Protein AF-A0A3P7LK07-F1 (afdb_monomer_lite)

Radius of gyration: 17.68 Å; chains: 1; bounding box: 44×34×48 Å

InterPro domains:
  IPR001893 Cysteine-rich Golgi apparatus protein 1 repeat [PF00839] (8-64)
  IPR001893 Cysteine-rich Golgi apparatus protein 1 repeat [PF00839] (72-137)
  IPR039728 Golgi apparatus protein 1 [PTHR11884] (3-171)

Organism: Strongylus vulgaris (NCBI:txid40348)

Sequence (171 aa):
MAATLTRQCEDLVWQFKVKLTQDDRFTTAAKNYCKDEMAKNPSMAKCADLVKPGYALSCMLDFVTNVTAATQCQAFLARTERLAFADFRLVGPFVEKCGPTVSQLGCGTLTPHSAHQGVKVPHTQGMALECLISQVVKHSKEKSDPLSLLDPTCRHEVMRLVEMQTDDFHL

Structure (mmCIF, N/CA/C/O backbone):
data_AF-A0A3P7LK07-F1
#
_entry.id   AF-A0A3P7LK07-F1
#
loop_
_atom_site.group_PDB
_atom_site.id
_atom_site.type_symbol
_atom_site.label_atom_id
_atom_site.label_alt_id
_atom_site.label_comp_id
_atom_site.label_asym_id
_atom_site.label_entity_id
_atom_site.label_seq_id
_atom_site.pdbx_PDB_ins_code
_atom_site.Cartn_x
_atom_site.Cartn_y
_atom_site.Cartn_z
_atom_site.occupancy
_atom_site.B_iso_or_equiv
_atom_site.auth_seq_id
_atom_site.auth_comp_id
_atom_site.auth_asym_id
_atom_site.auth_atom_id
_atom_site.pdbx_PDB_model_num
ATOM 1 N N . MET A 1 1 ? -17.132 20.978 -5.870 1.00 35.62 1 MET A N 1
ATOM 2 C CA . MET A 1 1 ? -17.823 19.797 -5.313 1.00 35.62 1 MET A CA 1
ATOM 3 C C . MET A 1 1 ? -16.863 18.624 -5.374 1.00 35.62 1 MET A C 1
ATOM 5 O O . MET A 1 1 ? -16.492 18.230 -6.472 1.00 35.62 1 MET A O 1
ATOM 9 N N . ALA A 1 2 ? -16.393 18.129 -4.230 1.00 50.28 2 ALA A N 1
ATOM 10 C CA . ALA A 1 2 ? -15.672 16.860 -4.196 1.00 50.28 2 ALA A CA 1
ATOM 11 C C . ALA A 1 2 ? -16.714 15.744 -4.323 1.00 50.28 2 ALA A C 1
ATOM 13 O O . ALA A 1 2 ? -17.667 15.715 -3.549 1.00 50.28 2 ALA A O 1
ATOM 14 N N . ALA A 1 3 ? -16.581 14.884 -5.330 1.00 53.53 3 ALA A N 1
ATOM 15 C CA . ALA A 1 3 ? -17.432 13.709 -5.450 1.00 53.53 3 ALA A CA 1
ATOM 16 C C . ALA A 1 3 ? -17.117 12.765 -4.282 1.00 53.53 3 ALA A C 1
ATOM 18 O O . ALA A 1 3 ? -16.002 12.255 -4.189 1.00 53.53 3 ALA A O 1
ATOM 19 N N . THR A 1 4 ? -18.074 12.577 -3.377 1.00 64.25 4 THR A N 1
ATOM 20 C CA . THR A 1 4 ? -18.011 11.566 -2.321 1.00 64.25 4 THR A CA 1
ATOM 21 C C . THR A 1 4 ? -18.465 10.226 -2.884 1.00 64.25 4 THR A C 1
ATOM 23 O O . THR A 1 4 ? -19.480 10.141 -3.578 1.00 64.25 4 THR A O 1
ATOM 26 N N . LEU A 1 5 ? -17.687 9.177 -2.624 1.00 69.56 5 LEU A N 1
ATOM 27 C CA . LEU A 1 5 ? -18.047 7.819 -3.011 1.00 69.56 5 LEU A CA 1
ATOM 28 C C . LEU A 1 5 ? -19.046 7.249 -1.997 1.00 69.56 5 LEU A C 1
ATOM 30 O O . LEU A 1 5 ? -19.074 7.638 -0.833 1.00 69.56 5 LEU A O 1
ATOM 34 N N . THR A 1 6 ? -19.901 6.327 -2.438 1.00 78.75 6 THR A N 1
ATOM 35 C CA . THR A 1 6 ? -20.702 5.535 -1.497 1.00 78.75 6 THR A CA 1
ATOM 36 C C . THR A 1 6 ? -19.789 4.564 -0.756 1.00 78.75 6 THR A C 1
ATOM 38 O O . THR A 1 6 ? -18.796 4.115 -1.322 1.00 78.75 6 THR A O 1
ATOM 41 N N . ARG A 1 7 ? -20.159 4.146 0.460 1.00 73.81 7 ARG A N 1
ATOM 42 C CA . ARG A 1 7 ? -19.377 3.166 1.237 1.00 73.81 7 ARG A CA 1
ATOM 43 C C . ARG A 1 7 ? -19.016 1.907 0.440 1.00 73.81 7 ARG A C 1
ATOM 45 O O . ARG A 1 7 ? -17.869 1.489 0.428 1.00 73.81 7 ARG A O 1
ATOM 52 N N . GLN A 1 8 ? -19.979 1.360 -0.302 1.00 76.38 8 GLN A N 1
ATOM 53 C CA . GLN A 1 8 ? -19.759 0.197 -1.170 1.00 76.38 8 GLN A CA 1
ATOM 54 C C . GLN A 1 8 ? -18.710 0.466 -2.260 1.00 76.38 8 GLN A C 1
ATOM 56 O O . GLN A 1 8 ? -17.937 -0.419 -2.615 1.00 76.38 8 GLN A O 1
ATOM 61 N N . CYS A 1 9 ? -18.681 1.684 -2.803 1.00 77.75 9 CYS A N 1
ATOM 62 C CA . CYS A 1 9 ? -17.689 2.081 -3.791 1.00 77.75 9 CYS A CA 1
ATOM 63 C C . CYS A 1 9 ? -16.311 2.285 -3.149 1.00 77.75 9 CYS A C 1
ATOM 65 O O . CYS A 1 9 ? -15.315 1.853 -3.720 1.00 77.75 9 CYS A O 1
ATOM 67 N N . GLU A 1 10 ? -16.242 2.870 -1.954 1.00 76.38 10 GLU A N 1
ATOM 68 C CA . GLU A 1 10 ? -14.988 3.014 -1.205 1.00 76.38 10 GLU A CA 1
ATOM 69 C C . GLU A 1 10 ? -14.362 1.657 -0.876 1.00 76.38 10 GLU A C 1
ATOM 71 O O . GLU A 1 10 ? -13.181 1.448 -1.159 1.00 76.38 10 GLU A O 1
ATOM 76 N N . ASP A 1 11 ? -15.170 0.715 -0.384 1.00 75.38 11 ASP A N 1
ATOM 77 C CA . ASP A 1 11 ? -14.746 -0.657 -0.105 1.00 75.38 11 ASP A CA 1
ATOM 78 C C . ASP A 1 11 ? -14.249 -1.354 -1.382 1.00 75.38 11 ASP A C 1
ATOM 80 O O . ASP A 1 11 ? -13.232 -2.050 -1.367 1.00 75.38 11 ASP A O 1
ATOM 84 N N . LEU A 1 12 ? -14.918 -1.132 -2.520 1.00 81.50 12 LEU A N 1
ATOM 85 C CA . LEU A 1 12 ? -14.487 -1.681 -3.805 1.00 81.50 12 LEU A CA 1
ATOM 86 C C . LEU A 1 12 ? -13.149 -1.086 -4.267 1.00 81.50 12 LEU A C 1
ATOM 88 O O . LEU A 1 12 ? -12.293 -1.821 -4.760 1.00 81.50 12 LEU A O 1
ATOM 92 N N . VAL A 1 13 ? -12.942 0.224 -4.101 1.00 79.75 13 VAL A N 1
ATOM 93 C CA . VAL A 1 13 ? -11.665 0.872 -4.435 1.00 79.75 13 VAL A CA 1
ATOM 94 C C . VAL A 1 13 ? -10.550 0.366 -3.519 1.00 79.75 13 VAL A C 1
ATOM 96 O O . VAL A 1 13 ? -9.455 0.078 -4.006 1.00 79.75 13 VAL A O 1
ATOM 99 N N . TRP A 1 14 ? -10.820 0.192 -2.223 1.00 78.62 14 TRP A N 1
ATOM 100 C CA . TRP A 1 14 ? -9.885 -0.433 -1.287 1.00 78.62 14 TRP A CA 1
ATOM 101 C C . TRP A 1 14 ? -9.501 -1.842 -1.742 1.00 78.62 14 TRP A C 1
ATOM 103 O O . TRP A 1 14 ? -8.319 -2.132 -1.914 1.00 78.62 14 TRP A O 1
ATOM 113 N N . GLN A 1 15 ? -10.484 -2.698 -2.031 1.00 79.81 15 GLN A N 1
ATOM 114 C CA . GLN A 1 15 ? -10.236 -4.060 -2.511 1.00 79.81 15 GLN A CA 1
ATOM 115 C C . GLN A 1 15 ? -9.469 -4.084 -3.835 1.00 79.81 15 GLN A C 1
ATOM 117 O O . GLN A 1 15 ? -8.596 -4.930 -4.023 1.00 79.81 15 GLN A O 1
ATOM 122 N N . PHE A 1 16 ? -9.775 -3.171 -4.758 1.00 83.56 16 PHE A N 1
ATOM 123 C CA . PHE A 1 16 ? -9.036 -3.036 -6.009 1.00 83.56 16 PHE A CA 1
ATOM 124 C C . PHE A 1 16 ? -7.566 -2.695 -5.750 1.00 83.56 16 PHE A C 1
ATOM 126 O O . PHE A 1 16 ? -6.684 -3.337 -6.316 1.00 83.56 16 PHE A O 1
ATOM 133 N N . LYS A 1 17 ? -7.298 -1.734 -4.860 1.00 79.75 17 LYS A N 1
ATOM 134 C CA . LYS A 1 17 ? -5.935 -1.358 -4.475 1.00 79.75 17 LYS A CA 1
ATOM 135 C C . LYS A 1 17 ? -5.199 -2.507 -3.792 1.00 79.75 17 LYS A C 1
ATOM 137 O O . LYS A 1 17 ? -4.070 -2.777 -4.174 1.00 79.75 17 LYS A O 1
ATOM 142 N N . VAL A 1 18 ? -5.841 -3.222 -2.866 1.00 80.50 18 VAL A N 1
ATOM 143 C CA . VAL A 1 18 ? -5.283 -4.428 -2.227 1.00 80.50 18 VAL A CA 1
ATOM 144 C C . VAL A 1 18 ? -4.908 -5.484 -3.264 1.00 80.50 18 VAL A C 1
ATOM 146 O O . VAL A 1 18 ? -3.797 -6.003 -3.247 1.00 80.50 18 VAL A O 1
ATOM 149 N N . LYS A 1 19 ? -5.806 -5.779 -4.208 1.00 83.06 19 LYS A N 1
ATOM 150 C CA . LYS A 1 19 ? -5.526 -6.747 -5.277 1.00 83.06 19 LYS A CA 1
ATOM 151 C C . LYS A 1 19 ? -4.361 -6.296 -6.146 1.00 83.06 19 LYS A C 1
ATOM 153 O O . LYS A 1 19 ? -3.495 -7.104 -6.442 1.00 83.06 19 LYS A O 1
ATOM 158 N N . LEU A 1 20 ? -4.329 -5.017 -6.520 1.00 79.62 20 LEU A N 1
ATOM 159 C CA . LEU A 1 20 ? -3.248 -4.449 -7.319 1.00 79.62 20 LEU A CA 1
ATOM 160 C C . LEU A 1 20 ? -1.901 -4.538 -6.596 1.00 79.62 20 LEU A C 1
ATOM 162 O O . LEU A 1 20 ? -0.895 -4.839 -7.232 1.00 79.62 20 LEU A O 1
ATOM 166 N N . THR A 1 21 ? -1.869 -4.275 -5.287 1.00 77.06 21 THR A N 1
ATOM 167 C CA . THR A 1 21 ? -0.623 -4.327 -4.518 1.00 77.06 21 THR A CA 1
ATOM 168 C C . THR A 1 21 ? -0.146 -5.753 -4.276 1.00 77.06 21 THR A C 1
ATOM 170 O O . THR A 1 21 ? 1.053 -5.972 -4.179 1.00 77.06 21 THR A O 1
ATOM 173 N N . GLN A 1 22 ? -1.055 -6.724 -4.222 1.00 79.88 22 GLN A N 1
ATOM 174 C CA . GLN A 1 22 ? -0.752 -8.139 -3.998 1.00 79.88 22 GLN A CA 1
ATOM 175 C C . GLN A 1 22 ? -0.497 -8.946 -5.279 1.00 79.88 22 GLN A C 1
ATOM 177 O O . GLN A 1 22 ? -0.187 -10.132 -5.197 1.00 79.88 22 GLN A O 1
ATOM 182 N N . ASP A 1 23 ? -0.625 -8.316 -6.444 1.00 82.50 23 ASP A N 1
ATOM 183 C CA . ASP A 1 23 ? -0.578 -8.974 -7.744 1.00 82.50 23 ASP A CA 1
ATOM 184 C C . ASP A 1 23 ? 0.838 -9.446 -8.118 1.00 82.50 23 ASP A C 1
ATOM 186 O O . ASP A 1 23 ? 1.790 -8.663 -8.149 1.00 82.50 23 ASP A O 1
ATOM 190 N N . ASP A 1 24 ? 0.981 -10.717 -8.483 1.00 82.94 24 ASP A N 1
ATOM 191 C CA . ASP A 1 24 ? 2.242 -11.304 -8.944 1.00 82.94 24 ASP A CA 1
ATOM 192 C C . ASP A 1 24 ? 2.689 -10.759 -10.312 1.00 82.94 24 ASP A C 1
ATOM 194 O O . ASP A 1 24 ? 3.888 -10.724 -10.620 1.00 82.94 24 ASP A O 1
ATOM 198 N N . ARG A 1 25 ? 1.752 -10.225 -11.108 1.00 87.25 25 ARG A N 1
ATOM 199 C CA . ARG A 1 25 ? 2.052 -9.527 -12.367 1.00 87.25 25 ARG A CA 1
ATOM 200 C C . ARG A 1 25 ? 2.920 -8.297 -12.142 1.00 87.25 25 ARG A C 1
ATOM 202 O O . ARG A 1 25 ? 3.681 -7.947 -13.048 1.00 87.25 25 ARG A O 1
ATOM 209 N N . PHE A 1 26 ? 2.860 -7.669 -10.960 1.00 88.19 26 PHE A N 1
ATOM 210 C CA . PHE A 1 26 ? 3.786 -6.591 -10.612 1.00 88.19 26 PHE A CA 1
ATOM 211 C C . PHE A 1 26 ? 5.230 -7.086 -10.672 1.00 88.19 26 PHE A C 1
ATOM 213 O O . PHE A 1 26 ? 6.051 -6.473 -11.348 1.00 88.19 26 PHE A O 1
ATOM 220 N N . THR A 1 27 ? 5.537 -8.210 -10.023 1.00 89.50 27 THR A N 1
ATOM 221 C CA . THR A 1 27 ? 6.898 -8.754 -9.957 1.00 89.50 27 THR A CA 1
ATOM 222 C C . THR A 1 27 ? 7.409 -9.122 -11.349 1.00 89.50 27 THR A C 1
ATOM 224 O O . THR A 1 27 ? 8.544 -8.791 -11.696 1.00 89.50 27 THR A O 1
ATOM 227 N N . THR A 1 28 ? 6.571 -9.734 -12.190 1.00 91.56 28 THR A N 1
ATOM 228 C CA . THR A 1 28 ? 6.935 -10.032 -13.586 1.00 91.56 28 THR A CA 1
ATOM 229 C C . THR A 1 28 ? 7.215 -8.752 -14.379 1.00 91.56 28 THR A C 1
ATOM 231 O O . THR A 1 28 ? 8.222 -8.668 -15.082 1.00 91.56 28 THR A O 1
ATOM 234 N N . ALA A 1 29 ? 6.369 -7.727 -14.246 1.00 93.00 29 ALA A N 1
ATOM 235 C CA . ALA A 1 29 ? 6.581 -6.443 -14.907 1.00 93.00 29 ALA A CA 1
ATOM 236 C C . ALA A 1 29 ? 7.847 -5.734 -14.395 1.00 93.00 29 ALA A C 1
ATOM 238 O O . ALA A 1 29 ? 8.642 -5.253 -15.200 1.00 93.00 29 ALA A O 1
ATOM 239 N N . ALA A 1 30 ? 8.084 -5.734 -13.081 1.00 92.56 30 ALA A N 1
ATOM 240 C CA . ALA A 1 30 ? 9.276 -5.170 -12.460 1.00 92.56 30 ALA A CA 1
ATOM 241 C C . ALA A 1 30 ? 10.549 -5.852 -12.977 1.00 92.56 30 ALA A C 1
ATOM 243 O O . ALA A 1 30 ? 11.501 -5.167 -13.346 1.00 92.56 3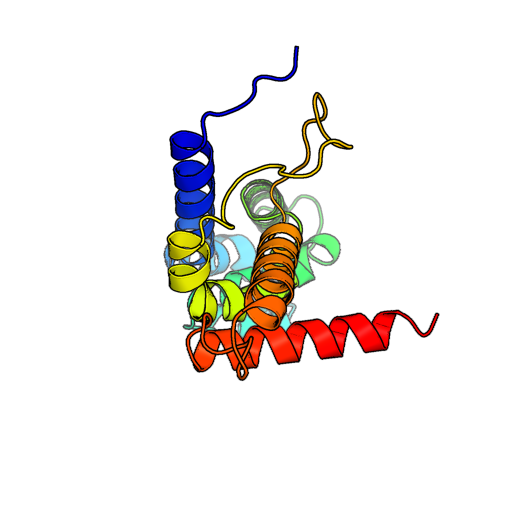0 ALA A O 1
ATOM 244 N N . LYS A 1 31 ? 10.549 -7.188 -13.105 1.00 93.75 31 LYS A N 1
ATOM 245 C CA . LYS A 1 31 ? 11.692 -7.932 -13.654 1.00 93.75 31 LYS A CA 1
ATOM 246 C C . LYS A 1 31 ? 12.037 -7.529 -15.089 1.00 93.75 31 LYS A C 1
ATOM 248 O O . LYS A 1 31 ? 13.213 -7.514 -15.447 1.00 93.75 31 LYS A O 1
ATOM 253 N N . ASN A 1 32 ? 11.033 -7.160 -15.882 1.00 95.00 32 ASN A N 1
ATOM 254 C CA . ASN A 1 32 ? 11.217 -6.720 -17.262 1.00 95.00 32 ASN A CA 1
ATOM 255 C C . ASN A 1 32 ? 11.641 -5.248 -17.352 1.00 95.00 32 ASN A C 1
ATOM 257 O O . ASN A 1 32 ? 12.658 -4.941 -17.969 1.00 95.00 32 ASN A O 1
ATOM 261 N N . TYR A 1 33 ? 10.890 -4.337 -16.727 1.00 95.50 33 TYR A N 1
ATOM 262 C CA . TYR A 1 33 ? 11.117 -2.891 -16.848 1.00 95.50 33 TYR A CA 1
ATOM 263 C C . TYR A 1 33 ? 12.312 -2.385 -16.036 1.00 95.50 33 TYR A C 1
ATOM 265 O O . TYR A 1 33 ? 12.897 -1.367 -16.397 1.00 95.50 33 TYR A O 1
ATOM 273 N N . CYS A 1 34 ? 12.683 -3.081 -14.957 1.00 95.50 34 CYS A N 1
ATOM 274 C CA . CYS A 1 34 ? 13.778 -2.701 -14.061 1.00 95.50 34 CYS A CA 1
ATOM 275 C C . CYS A 1 34 ? 15.001 -3.619 -14.155 1.00 95.50 34 CYS A C 1
ATOM 277 O O . CYS A 1 34 ? 15.861 -3.567 -13.279 1.00 95.50 34 CYS A O 1
ATOM 279 N N . LYS A 1 35 ? 15.116 -4.434 -15.213 1.00 95.19 35 LYS A N 1
ATOM 280 C CA . LYS A 1 35 ? 16.228 -5.381 -15.402 1.00 95.19 35 LYS A CA 1
ATOM 281 C C . LYS A 1 35 ? 17.605 -4.732 -15.228 1.00 95.19 35 LYS A C 1
ATOM 283 O O . LYS A 1 35 ? 18.430 -5.243 -14.474 1.00 95.19 35 LYS A O 1
ATOM 288 N N . ASP A 1 36 ? 17.830 -3.598 -15.887 1.00 93.75 36 ASP A N 1
ATOM 289 C CA . ASP A 1 36 ? 19.125 -2.912 -15.866 1.00 93.75 36 ASP A CA 1
ATOM 290 C C . ASP A 1 36 ? 19.423 -2.274 -14.502 1.00 93.75 36 ASP A C 1
ATOM 292 O O . ASP A 1 36 ? 20.567 -2.275 -14.054 1.00 93.75 36 ASP A O 1
ATOM 296 N N . GLU A 1 37 ? 18.400 -1.768 -13.809 1.00 94.25 37 GLU A N 1
ATOM 297 C CA . GLU A 1 37 ? 18.561 -1.190 -12.470 1.00 94.25 37 GLU A CA 1
ATOM 298 C C . GLU A 1 37 ? 18.833 -2.280 -11.424 1.00 94.25 37 GLU A C 1
ATOM 300 O O . GLU A 1 37 ? 19.717 -2.119 -10.587 1.00 94.25 37 GLU A O 1
ATOM 305 N N . MET A 1 38 ? 18.166 -3.434 -11.519 1.00 94.62 38 MET A N 1
ATOM 306 C CA . MET A 1 38 ? 18.443 -4.593 -10.660 1.00 94.62 38 MET A CA 1
ATOM 307 C C . MET A 1 38 ? 19.845 -5.169 -10.888 1.00 94.62 38 MET A C 1
ATOM 309 O O . MET A 1 38 ? 20.477 -5.627 -9.939 1.00 94.62 38 MET A O 1
ATOM 313 N N . ALA A 1 39 ? 20.360 -5.126 -12.122 1.00 93.69 39 ALA A N 1
ATOM 314 C CA . ALA A 1 39 ? 21.730 -5.549 -12.413 1.00 93.69 39 ALA A CA 1
ATOM 315 C C . ALA A 1 39 ? 22.776 -4.639 -11.744 1.00 93.69 39 ALA A C 1
ATOM 317 O O . ALA A 1 39 ? 23.841 -5.109 -11.348 1.00 93.69 39 ALA A O 1
ATOM 318 N N . LYS A 1 40 ? 22.466 -3.345 -11.591 1.00 92.81 40 LYS A N 1
ATOM 319 C CA . LYS A 1 40 ? 23.327 -2.361 -10.913 1.00 92.81 40 LYS A CA 1
ATOM 320 C C . LYS A 1 40 ? 23.141 -2.355 -9.395 1.00 92.81 40 LYS A C 1
ATOM 322 O O . LYS A 1 40 ? 24.069 -2.001 -8.673 1.00 92.81 40 LYS A O 1
ATOM 327 N N . ASN A 1 41 ? 21.952 -2.714 -8.909 1.00 91.44 41 ASN A N 1
ATOM 328 C CA . ASN A 1 41 ? 21.584 -2.654 -7.499 1.00 91.44 41 ASN A CA 1
ATOM 329 C C . ASN A 1 41 ? 21.089 -4.023 -6.987 1.00 91.44 41 ASN A C 1
ATOM 331 O O . ASN A 1 41 ? 19.897 -4.335 -7.084 1.00 91.44 41 ASN A O 1
ATOM 335 N N . PRO A 1 42 ? 21.975 -4.824 -6.364 1.00 91.06 42 PRO A N 1
ATOM 336 C CA . PRO A 1 42 ? 21.620 -6.133 -5.820 1.00 91.06 42 PRO A CA 1
ATOM 337 C C . PRO A 1 42 ? 20.527 -6.093 -4.743 1.00 91.06 42 PRO A C 1
ATOM 339 O O . PRO A 1 42 ? 19.786 -7.061 -4.588 1.00 91.06 42 PRO A O 1
ATOM 342 N N . SER A 1 43 ? 20.402 -4.993 -3.992 1.00 91.44 43 SER A N 1
ATOM 343 C CA . SER A 1 43 ? 19.337 -4.837 -2.992 1.00 91.44 43 SER A CA 1
ATOM 344 C C . SER A 1 43 ? 17.967 -4.719 -3.654 1.00 91.44 43 SER A C 1
ATOM 346 O O . SER A 1 43 ? 17.010 -5.326 -3.184 1.00 91.44 43 SER A O 1
ATOM 348 N N . MET A 1 44 ? 17.889 -4.015 -4.787 1.00 92.81 44 MET A N 1
ATOM 349 C CA . MET A 1 44 ? 16.672 -3.943 -5.594 1.00 92.81 44 MET A CA 1
ATOM 350 C C . MET A 1 44 ? 16.340 -5.302 -6.224 1.00 92.81 44 MET A C 1
ATOM 352 O O . MET A 1 44 ? 15.182 -5.710 -6.233 1.00 92.81 44 MET A O 1
ATOM 356 N N . ALA A 1 45 ? 17.349 -6.047 -6.690 1.00 93.44 45 ALA A N 1
ATOM 357 C CA . ALA A 1 45 ? 17.145 -7.393 -7.231 1.00 93.44 45 ALA A CA 1
ATOM 358 C C . ALA A 1 45 ? 16.487 -8.337 -6.206 1.00 93.44 45 ALA A C 1
ATOM 360 O O . ALA A 1 45 ? 15.532 -9.032 -6.546 1.00 93.44 45 ALA A O 1
ATOM 361 N N . LYS A 1 46 ? 16.914 -8.284 -4.934 1.00 94.19 46 LYS A N 1
ATOM 362 C CA . LYS A 1 46 ? 16.320 -9.080 -3.841 1.00 94.19 46 LYS A CA 1
ATOM 363 C C . LYS A 1 46 ? 14.830 -8.804 -3.629 1.00 94.19 46 LYS A C 1
ATOM 365 O O . LYS A 1 46 ? 14.105 -9.710 -3.228 1.00 94.19 46 LYS A O 1
ATOM 370 N N . CYS A 1 47 ? 14.347 -7.592 -3.916 1.00 91.88 47 CYS A N 1
ATOM 371 C CA . CYS A 1 47 ? 12.918 -7.289 -3.826 1.00 91.88 47 CYS A CA 1
ATOM 372 C C . CYS A 1 47 ? 12.082 -8.156 -4.778 1.00 91.88 47 CYS A C 1
ATOM 374 O O . CYS A 1 47 ? 10.959 -8.524 -4.448 1.00 91.88 47 CYS A O 1
ATOM 376 N N . ALA A 1 48 ? 12.623 -8.506 -5.950 1.00 90.75 48 ALA A N 1
ATOM 377 C CA . ALA A 1 48 ? 11.916 -9.283 -6.968 1.00 90.75 48 ALA A CA 1
ATOM 378 C C . ALA A 1 48 ? 11.790 -10.781 -6.623 1.00 90.75 48 ALA A C 1
ATOM 380 O O . ALA A 1 48 ? 11.073 -11.511 -7.315 1.00 90.75 48 ALA A O 1
ATOM 381 N N . ASP A 1 49 ? 12.484 -11.231 -5.576 1.00 90.25 49 ASP A N 1
ATOM 382 C CA . ASP A 1 49 ? 12.433 -12.601 -5.056 1.00 90.25 49 ASP A CA 1
ATOM 383 C C . ASP A 1 49 ? 11.466 -12.737 -3.868 1.00 90.25 49 ASP A C 1
ATOM 385 O O . ASP A 1 49 ? 11.219 -13.838 -3.373 1.00 90.25 49 ASP A O 1
ATOM 389 N N . LEU A 1 50 ? 10.872 -11.626 -3.414 1.00 88.12 50 LEU A N 1
ATOM 390 C CA . LEU A 1 50 ? 9.852 -11.632 -2.372 1.00 88.12 50 LEU A CA 1
ATOM 391 C C . LEU A 1 50 ? 8.538 -12.187 -2.935 1.00 88.12 50 LEU A C 1
ATOM 393 O O . LEU A 1 50 ? 7.798 -11.503 -3.635 1.00 88.12 50 LEU A O 1
ATOM 397 N N . VAL A 1 51 ? 8.238 -13.440 -2.595 1.00 84.00 51 VAL A N 1
ATOM 398 C CA . VAL A 1 51 ? 7.031 -14.154 -3.055 1.00 84.00 51 VAL A CA 1
ATOM 399 C C . VAL A 1 51 ? 5.771 -13.824 -2.254 1.00 84.00 51 VAL A C 1
ATOM 401 O O . VAL A 1 51 ? 4.670 -14.188 -2.658 1.00 84.00 51 VAL A O 1
ATOM 404 N N . LYS A 1 52 ? 5.916 -13.160 -1.102 1.00 84.12 52 LYS A N 1
ATOM 405 C CA . LYS A 1 52 ? 4.769 -12.796 -0.268 1.00 84.12 52 LYS A CA 1
ATOM 406 C C . LYS A 1 52 ? 3.959 -11.667 -0.922 1.00 84.12 52 LYS A C 1
ATOM 408 O O . LYS A 1 52 ? 4.568 -10.711 -1.414 1.00 84.12 52 LYS A O 1
ATOM 413 N N . PRO A 1 53 ? 2.614 -11.723 -0.889 1.00 80.88 53 PRO A N 1
ATOM 414 C CA . PRO A 1 53 ? 1.762 -10.713 -1.512 1.00 80.88 53 PRO A CA 1
ATOM 415 C C . PRO A 1 53 ? 2.106 -9.290 -1.054 1.00 80.88 53 PRO A C 1
ATOM 417 O O . PRO A 1 53 ? 2.128 -8.998 0.138 1.00 80.88 53 PRO A O 1
ATOM 420 N N . GLY A 1 54 ? 2.402 -8.396 -1.997 1.00 80.50 54 GLY A N 1
ATOM 421 C CA . GLY A 1 54 ? 2.716 -6.989 -1.716 1.00 80.50 54 GLY A CA 1
ATOM 422 C C . GLY A 1 54 ? 4.128 -6.690 -1.222 1.00 80.50 54 GLY A C 1
ATOM 423 O O . GLY A 1 54 ? 4.549 -5.539 -1.297 1.00 80.50 54 GLY A O 1
ATOM 424 N N . TYR A 1 55 ? 4.911 -7.690 -0.815 1.00 86.06 55 TYR A N 1
ATOM 425 C CA . TYR A 1 55 ? 6.268 -7.458 -0.309 1.00 86.06 55 TYR A CA 1
ATOM 426 C C . TYR A 1 55 ? 7.230 -6.987 -1.404 1.00 86.06 55 TYR A C 1
ATOM 428 O O . TYR A 1 55 ? 8.003 -6.057 -1.179 1.00 86.06 55 TYR A O 1
ATOM 436 N N . ALA A 1 56 ? 7.164 -7.588 -2.597 1.00 88.88 56 ALA A N 1
ATOM 437 C CA . ALA A 1 56 ? 7.977 -7.158 -3.735 1.00 88.88 56 ALA A CA 1
ATOM 438 C C . ALA A 1 56 ? 7.681 -5.703 -4.117 1.00 88.88 56 ALA A C 1
ATOM 440 O O . ALA A 1 56 ? 8.603 -4.928 -4.367 1.00 88.88 56 ALA A O 1
ATOM 441 N N . LEU A 1 57 ? 6.400 -5.323 -4.113 1.00 86.56 57 LEU A N 1
ATOM 442 C CA . LEU A 1 57 ? 5.970 -3.961 -4.400 1.00 86.56 57 LEU A CA 1
ATOM 443 C C . LEU A 1 57 ? 6.479 -2.970 -3.354 1.00 86.56 57 LEU A C 1
ATOM 445 O O . LEU A 1 57 ? 7.122 -1.991 -3.731 1.00 86.56 57 LEU A O 1
ATOM 449 N N . SER A 1 58 ? 6.220 -3.228 -2.067 1.00 83.75 58 SER A N 1
ATOM 450 C CA . SER A 1 58 ? 6.674 -2.355 -0.979 1.00 83.75 58 SER A CA 1
ATOM 451 C C . SER A 1 58 ? 8.188 -2.145 -1.039 1.00 83.75 58 SER A C 1
ATOM 453 O O . SER A 1 58 ? 8.633 -1.004 -1.029 1.00 83.75 58 SER A O 1
ATOM 455 N N . CYS A 1 59 ? 8.957 -3.223 -1.222 1.00 88.44 59 CYS A N 1
ATOM 456 C CA . CYS A 1 59 ? 10.416 -3.171 -1.329 1.00 88.44 59 CYS A CA 1
ATOM 457 C C . CYS A 1 59 ? 10.892 -2.381 -2.561 1.00 88.44 59 CYS A C 1
ATOM 459 O O . CYS A 1 59 ? 11.762 -1.523 -2.452 1.00 88.44 59 CYS A O 1
ATOM 461 N N . MET A 1 60 ? 10.319 -2.624 -3.746 1.00 89.12 60 MET A N 1
ATOM 462 C CA . MET A 1 60 ? 10.738 -1.951 -4.986 1.00 89.12 60 MET A CA 1
ATOM 463 C C . MET A 1 60 ? 10.475 -0.446 -4.970 1.00 89.12 60 MET A C 1
ATOM 465 O O . MET A 1 60 ? 11.238 0.335 -5.541 1.00 89.12 60 MET A O 1
ATOM 469 N N . LEU A 1 61 ? 9.388 -0.024 -4.334 1.00 86.62 61 LEU A N 1
ATOM 470 C CA . LEU A 1 61 ? 8.999 1.376 -4.305 1.00 86.62 61 LEU A CA 1
ATOM 471 C C . LEU A 1 61 ? 9.831 2.230 -3.322 1.00 86.62 61 LEU A C 1
ATOM 473 O O . LEU A 1 61 ? 9.789 3.461 -3.389 1.00 86.62 61 LEU A O 1
ATOM 477 N N . ASP A 1 62 ? 10.658 1.616 -2.473 1.00 86.19 62 ASP A N 1
ATOM 478 C CA . ASP A 1 62 ? 11.701 2.324 -1.713 1.00 86.19 62 ASP A CA 1
ATOM 479 C C . ASP A 1 62 ? 12.830 2.842 -2.619 1.00 86.19 62 ASP A C 1
ATOM 481 O O . ASP A 1 62 ? 13.546 3.776 -2.263 1.00 86.19 62 ASP A O 1
ATOM 485 N N . PHE A 1 63 ? 12.955 2.294 -3.832 1.00 88.94 63 PHE A N 1
ATOM 486 C CA . PHE A 1 63 ? 13.968 2.699 -4.805 1.00 88.94 63 PHE A CA 1
ATOM 487 C C . PHE A 1 63 ? 13.475 3.762 -5.795 1.00 88.94 63 PHE A C 1
ATOM 489 O O . PHE A 1 63 ? 14.287 4.260 -6.569 1.00 88.94 63 PHE A O 1
ATOM 496 N N . VAL A 1 64 ? 12.191 4.154 -5.787 1.00 86.81 64 VAL A N 1
ATOM 497 C CA . VAL A 1 64 ? 11.603 5.082 -6.786 1.00 86.81 64 VAL A CA 1
ATOM 498 C C . VAL A 1 64 ? 12.393 6.387 -6.929 1.00 86.81 64 VAL A C 1
ATOM 500 O O . VAL A 1 64 ? 12.553 6.887 -8.040 1.00 86.81 64 VAL A O 1
ATOM 503 N N . THR A 1 65 ? 12.901 6.936 -5.825 1.00 83.56 65 THR A N 1
ATOM 504 C CA . THR A 1 65 ? 13.678 8.187 -5.827 1.00 83.56 65 THR A CA 1
ATOM 505 C C . THR A 1 65 ? 15.139 7.993 -6.229 1.00 83.56 65 THR A C 1
ATOM 507 O O . THR A 1 65 ? 15.807 8.967 -6.562 1.00 83.56 65 THR A O 1
ATOM 510 N N . ASN A 1 66 ? 15.633 6.753 -6.193 1.00 85.06 66 ASN A N 1
ATOM 511 C CA . ASN A 1 66 ? 17.048 6.412 -6.345 1.00 85.06 66 ASN A CA 1
ATOM 512 C C . ASN A 1 66 ? 17.352 5.682 -7.663 1.00 85.06 66 ASN A C 1
ATOM 514 O O . ASN A 1 66 ? 18.521 5.520 -8.009 1.00 85.06 66 ASN A O 1
ATOM 518 N N . VAL A 1 67 ? 16.329 5.230 -8.394 1.00 88.12 67 VAL A N 1
ATOM 519 C CA . VAL A 1 67 ? 16.493 4.688 -9.749 1.00 88.12 67 VAL A CA 1
ATOM 520 C C . VAL A 1 67 ? 16.860 5.788 -10.738 1.00 88.12 67 VAL A C 1
ATOM 522 O O . VAL A 1 67 ? 16.477 6.951 -10.592 1.00 88.12 67 VAL A O 1
ATOM 525 N N . THR A 1 68 ? 17.580 5.405 -11.790 1.00 87.69 68 THR A N 1
ATOM 526 C CA . THR A 1 68 ? 18.015 6.334 -12.837 1.00 87.69 68 THR A CA 1
ATOM 527 C C . THR A 1 68 ? 16.811 7.060 -13.458 1.00 87.69 68 THR A C 1
ATOM 529 O O . THR A 1 68 ? 15.868 6.428 -13.952 1.00 87.69 68 THR A O 1
ATOM 532 N N . ALA A 1 69 ? 16.841 8.396 -13.446 1.00 87.19 69 ALA A N 1
ATOM 533 C CA . ALA A 1 69 ? 15.762 9.233 -13.965 1.00 87.19 69 ALA A CA 1
ATOM 534 C C . ALA A 1 69 ? 15.519 9.010 -15.469 1.00 87.19 69 ALA A C 1
ATOM 536 O O . ALA A 1 69 ? 16.428 8.653 -16.215 1.00 87.19 69 ALA A O 1
ATOM 537 N N . ALA A 1 70 ? 14.277 9.242 -15.910 1.00 86.44 70 ALA A N 1
ATOM 538 C CA . ALA A 1 70 ? 13.841 9.104 -17.305 1.00 86.44 70 ALA A CA 1
ATOM 539 C C . ALA A 1 70 ? 14.028 7.698 -17.923 1.00 86.44 70 ALA A C 1
ATOM 541 O O . ALA A 1 70 ? 14.001 7.545 -19.144 1.00 86.44 70 ALA A O 1
ATOM 542 N N . THR A 1 71 ? 14.171 6.656 -17.098 1.00 92.56 71 THR A N 1
ATOM 543 C CA . THR A 1 71 ? 14.180 5.257 -17.546 1.00 92.56 71 THR A CA 1
ATOM 544 C C . THR A 1 71 ? 12.778 4.647 -17.558 1.00 92.56 71 THR A C 1
ATOM 546 O O . THR A 1 71 ? 11.857 5.120 -16.888 1.00 92.56 71 THR A O 1
ATOM 549 N N . GLN A 1 72 ? 12.618 3.533 -18.281 1.00 94.31 72 GLN A N 1
ATOM 550 C CA . GLN A 1 72 ? 11.378 2.748 -18.250 1.00 94.31 72 GLN A CA 1
ATOM 551 C C . GLN A 1 72 ? 11.073 2.217 -16.843 1.00 94.31 72 GLN A C 1
ATOM 553 O O . GLN A 1 72 ? 9.911 2.202 -16.442 1.00 94.31 72 GLN A O 1
ATOM 558 N N . CYS A 1 73 ? 12.107 1.858 -16.074 1.00 94.62 73 CYS A N 1
ATOM 559 C CA . CYS A 1 73 ? 11.957 1.448 -14.682 1.00 94.62 73 CYS A CA 1
ATOM 560 C C . CYS A 1 73 ? 11.368 2.572 -13.824 1.00 94.62 73 CYS A C 1
ATOM 562 O O . CYS A 1 73 ? 10.362 2.367 -13.148 1.00 94.62 73 CYS A O 1
ATOM 564 N N . GLN A 1 74 ? 11.939 3.779 -13.898 1.00 93.50 74 GLN A N 1
ATOM 565 C CA . GLN A 1 74 ? 11.451 4.922 -13.129 1.00 93.50 74 GLN A CA 1
ATOM 566 C C . GLN A 1 74 ? 10.001 5.268 -13.490 1.00 93.50 74 GLN A C 1
ATOM 568 O O . GLN A 1 74 ? 9.177 5.456 -12.595 1.00 93.50 74 GLN A O 1
ATOM 573 N N . ALA A 1 75 ? 9.658 5.277 -14.781 1.00 92.62 75 ALA A N 1
ATOM 574 C CA . ALA A 1 75 ? 8.291 5.540 -15.225 1.00 92.62 75 ALA A CA 1
ATOM 575 C C . ALA A 1 75 ? 7.302 4.466 -14.732 1.00 92.62 75 ALA A C 1
ATOM 577 O O . ALA A 1 75 ? 6.193 4.791 -14.299 1.00 92.62 75 ALA A O 1
ATOM 578 N N . PHE A 1 76 ? 7.704 3.192 -14.772 1.00 93.12 76 PHE A N 1
ATOM 579 C CA . PHE A 1 76 ? 6.915 2.068 -14.272 1.00 93.12 76 PHE A CA 1
ATOM 580 C C . PHE A 1 76 ? 6.681 2.162 -12.759 1.00 93.12 76 PHE A C 1
ATOM 582 O O . PHE A 1 76 ? 5.532 2.095 -12.311 1.00 93.12 76 PHE A O 1
ATOM 589 N N . LEU A 1 77 ? 7.741 2.375 -11.975 1.00 90.38 77 LEU A N 1
ATOM 590 C CA . LEU A 1 77 ? 7.651 2.480 -10.520 1.00 90.38 77 LEU A CA 1
ATOM 591 C C . LEU A 1 77 ? 6.834 3.707 -10.096 1.00 90.38 77 LEU A C 1
ATOM 593 O O . LEU A 1 77 ? 5.907 3.563 -9.306 1.00 90.38 77 LEU A O 1
ATOM 597 N N . ALA A 1 78 ? 7.069 4.879 -10.696 1.00 88.62 78 ALA A N 1
ATOM 598 C CA . ALA A 1 78 ? 6.309 6.095 -10.396 1.00 88.62 78 ALA A CA 1
ATOM 599 C C . ALA A 1 78 ? 4.819 5.974 -10.764 1.00 88.62 78 ALA A C 1
ATOM 601 O O . ALA A 1 78 ? 3.946 6.501 -10.072 1.00 88.62 78 ALA A O 1
ATOM 602 N N . ARG A 1 79 ? 4.486 5.274 -11.859 1.00 88.69 79 ARG A N 1
ATOM 603 C CA . ARG A 1 79 ? 3.085 4.983 -12.200 1.00 88.69 79 ARG A CA 1
ATOM 604 C C . ARG A 1 79 ? 2.456 4.039 -11.180 1.00 88.69 79 ARG A C 1
ATOM 606 O O . ARG A 1 79 ? 1.307 4.254 -10.802 1.00 88.69 79 ARG A O 1
ATOM 613 N N . THR A 1 80 ? 3.193 3.019 -10.757 1.00 86.62 80 THR A N 1
ATOM 614 C CA . THR A 1 80 ? 2.715 2.035 -9.782 1.00 86.62 80 THR A CA 1
ATOM 615 C C . THR A 1 80 ? 2.489 2.684 -8.416 1.00 86.62 80 THR A C 1
ATOM 617 O O . THR A 1 80 ? 1.432 2.486 -7.826 1.00 86.62 80 THR A O 1
ATOM 620 N N . GLU A 1 81 ? 3.406 3.544 -7.970 1.0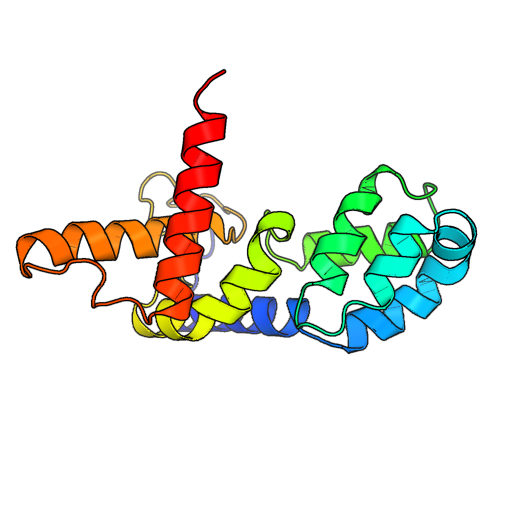0 83.25 81 GLU A N 1
ATOM 621 C CA . GLU A 1 81 ? 3.298 4.324 -6.730 1.00 83.25 81 GLU A CA 1
ATOM 622 C C . GLU A 1 81 ? 1.997 5.139 -6.668 1.00 83.25 81 GLU A C 1
ATOM 624 O O . GLU A 1 81 ? 1.280 5.107 -5.672 1.00 83.25 81 GLU A O 1
ATOM 629 N N . ARG A 1 82 ? 1.630 5.811 -7.768 1.00 80.81 82 ARG A N 1
ATOM 630 C CA . ARG A 1 82 ? 0.390 6.607 -7.850 1.00 80.81 82 ARG A CA 1
ATOM 631 C C . ARG A 1 82 ? -0.885 5.770 -7.778 1.00 80.81 82 ARG A C 1
ATOM 633 O O . ARG A 1 82 ? -1.935 6.294 -7.409 1.00 80.81 82 ARG A O 1
ATOM 640 N N . LEU A 1 83 ? -0.821 4.512 -8.209 1.00 77.62 83 LEU A N 1
ATOM 641 C CA . LEU A 1 83 ? -1.960 3.594 -8.188 1.00 77.62 83 LEU A CA 1
ATOM 642 C C . LEU A 1 83 ? -2.071 2.849 -6.851 1.00 77.62 83 LEU A C 1
ATOM 644 O O . LEU A 1 83 ? -3.179 2.484 -6.450 1.00 77.62 83 LEU A O 1
ATOM 648 N N . ALA A 1 84 ? -0.948 2.662 -6.157 1.00 76.00 84 ALA A N 1
ATOM 649 C CA . ALA A 1 84 ? -0.882 2.061 -4.835 1.00 76.00 84 ALA A CA 1
ATOM 650 C C . ALA A 1 84 ? -1.536 2.951 -3.746 1.00 76.00 84 ALA A C 1
ATOM 652 O O . ALA A 1 84 ? -2.165 3.986 -4.006 1.00 76.00 84 ALA A O 1
ATOM 653 N N . PHE A 1 85 ? -1.469 2.503 -2.494 1.00 70.12 85 PHE A N 1
ATOM 654 C CA . PHE A 1 85 ? -1.784 3.334 -1.327 1.00 70.12 85 PHE A CA 1
ATOM 655 C C . PHE A 1 85 ? -0.672 4.357 -1.105 1.00 70.12 85 PHE A C 1
ATOM 657 O O . PHE A 1 85 ? 0.476 4.012 -1.316 1.00 70.12 85 PHE A O 1
ATOM 664 N N . ALA A 1 86 ? -0.959 5.588 -0.673 1.00 65.00 86 ALA A N 1
ATOM 665 C CA . ALA A 1 86 ? 0.094 6.614 -0.549 1.00 65.00 86 ALA A CA 1
ATOM 666 C C . ALA A 1 86 ? 1.185 6.266 0.493 1.00 65.00 86 ALA A C 1
ATOM 668 O O . ALA A 1 86 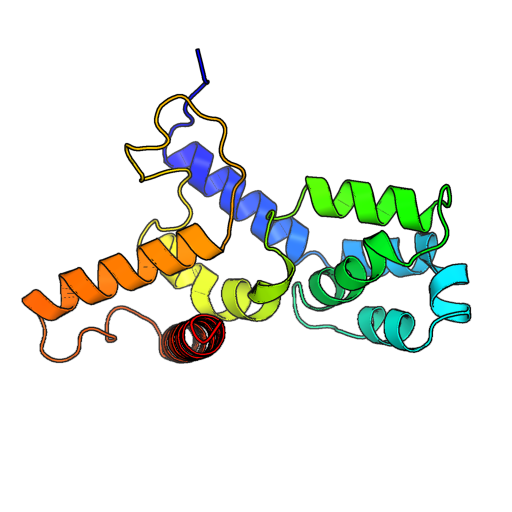? 2.282 6.808 0.453 1.00 65.00 86 ALA A O 1
ATOM 669 N N . ASP A 1 87 ? 0.892 5.328 1.390 1.00 65.38 87 ASP A N 1
ATOM 670 C CA . ASP A 1 87 ? 1.755 4.782 2.439 1.00 65.38 87 ASP A CA 1
ATOM 671 C C . ASP A 1 87 ? 2.001 3.266 2.261 1.00 65.38 87 ASP A C 1
ATOM 673 O O . ASP A 1 87 ? 2.196 2.528 3.227 1.00 65.38 87 ASP A O 1
ATOM 677 N N . PHE A 1 88 ? 1.999 2.780 1.011 1.00 61.03 88 PHE A N 1
ATOM 678 C CA . PHE A 1 88 ? 2.210 1.371 0.620 1.00 61.03 88 PHE A CA 1
ATOM 679 C C . PHE A 1 88 ? 3.454 0.702 1.260 1.00 61.03 88 PHE A C 1
ATOM 681 O O . PHE A 1 88 ? 3.518 -0.528 1.326 1.00 61.03 88 PHE A O 1
ATOM 688 N N . ARG A 1 89 ? 4.441 1.487 1.724 1.00 56.59 89 ARG A N 1
ATOM 689 C CA . ARG A 1 89 ? 5.724 1.021 2.288 1.00 56.59 89 ARG A CA 1
ATOM 690 C C . ARG A 1 89 ? 5.568 0.204 3.571 1.00 56.59 89 ARG A C 1
ATOM 692 O O . ARG A 1 89 ? 6.308 -0.749 3.776 1.00 56.59 89 ARG A O 1
ATOM 699 N N . LEU A 1 90 ? 4.585 0.522 4.413 1.00 55.84 90 LEU A N 1
ATOM 700 C CA . LEU A 1 90 ? 4.487 -0.054 5.763 1.00 55.84 90 LEU A CA 1
ATOM 701 C C . LEU A 1 90 ? 3.662 -1.356 5.839 1.00 55.84 90 LEU A C 1
ATOM 703 O O . LEU A 1 90 ? 3.558 -1.959 6.905 1.00 55.84 90 LEU A O 1
ATOM 707 N N . VAL A 1 91 ? 3.038 -1.796 4.735 1.00 57.16 91 VAL A N 1
ATOM 708 C CA . VAL A 1 91 ? 1.722 -2.455 4.854 1.00 57.16 91 VAL A CA 1
ATOM 709 C C . VAL A 1 91 ? 1.514 -3.683 3.951 1.00 57.16 91 VAL A C 1
ATOM 711 O O . VAL A 1 91 ? 0.443 -4.279 3.979 1.00 57.16 91 VAL A O 1
ATOM 714 N N . GLY A 1 92 ? 2.525 -4.179 3.230 1.00 72.81 92 GLY A N 1
ATOM 715 C CA . GLY A 1 92 ? 2.460 -5.555 2.696 1.00 72.81 92 GLY A CA 1
ATOM 716 C C . GLY A 1 92 ? 2.004 -6.567 3.774 1.00 72.81 92 GLY A C 1
ATOM 717 O O . GLY A 1 92 ? 0.959 -7.202 3.609 1.00 72.81 92 GLY A O 1
ATOM 718 N N . PRO A 1 93 ? 2.681 -6.606 4.942 1.00 77.38 93 PRO A N 1
ATOM 719 C CA . PRO A 1 93 ? 2.270 -7.443 6.068 1.00 77.38 93 PRO A CA 1
ATOM 720 C C . PRO A 1 93 ? 0.894 -7.085 6.653 1.00 77.38 93 PRO A C 1
ATOM 722 O O . PRO A 1 93 ? 0.171 -7.974 7.090 1.00 77.38 93 PRO A O 1
ATOM 725 N N . PHE A 1 94 ? 0.505 -5.808 6.692 1.00 82.50 94 PHE A N 1
ATOM 726 C CA . PHE A 1 94 ? -0.776 -5.410 7.288 1.00 82.50 94 PHE A CA 1
ATOM 727 C C . PHE A 1 94 ? -1.965 -5.719 6.395 1.00 82.50 94 PHE A C 1
ATOM 729 O O . PHE A 1 94 ? -2.967 -6.209 6.899 1.00 82.50 94 PHE A O 1
ATOM 736 N N . VAL A 1 95 ? -1.880 -5.520 5.081 1.00 80.44 95 VAL A N 1
ATOM 737 C CA . VAL A 1 95 ? -2.969 -5.948 4.198 1.00 80.44 95 VAL A CA 1
ATOM 738 C C . VAL A 1 95 ? -3.105 -7.473 4.233 1.00 80.44 95 VAL A C 1
ATOM 740 O O . VAL A 1 95 ? -4.225 -7.975 4.293 1.00 80.44 95 VAL A O 1
ATOM 743 N N . GLU A 1 96 ? -1.984 -8.203 4.261 1.00 83.44 96 GLU A N 1
ATOM 744 C CA . GLU A 1 96 ? -1.970 -9.664 4.413 1.00 83.44 96 GLU A CA 1
ATOM 745 C C . GLU A 1 96 ? -2.646 -10.112 5.721 1.00 83.44 96 GLU A C 1
ATOM 747 O O . GLU A 1 96 ? -3.533 -10.962 5.693 1.00 83.44 96 GLU A O 1
ATOM 752 N N . LYS A 1 97 ? -2.260 -9.530 6.863 1.00 87.50 97 LYS A N 1
ATOM 753 C CA . LYS A 1 97 ? -2.701 -9.985 8.192 1.00 87.50 97 LYS A CA 1
ATOM 754 C C . LYS A 1 97 ? -4.033 -9.391 8.648 1.00 87.50 97 LYS A C 1
ATOM 756 O O . LYS A 1 97 ? -4.762 -10.054 9.369 1.00 87.50 97 LYS A O 1
ATOM 761 N N . CYS A 1 98 ? -4.350 -8.159 8.256 1.00 88.56 98 CYS A N 1
ATOM 762 C CA . CYS A 1 98 ? -5.523 -7.412 8.718 1.00 88.56 98 CYS A CA 1
ATOM 763 C C . CYS A 1 98 ? -6.611 -7.225 7.659 1.00 88.56 98 CYS A C 1
ATOM 765 O O . CYS A 1 98 ? -7.700 -6.777 8.010 1.00 88.56 98 CYS A O 1
ATOM 767 N N . GLY A 1 99 ? -6.378 -7.556 6.384 1.00 85.56 99 GLY A N 1
ATOM 768 C CA . GLY A 1 99 ? -7.346 -7.341 5.296 1.00 85.56 99 GLY A CA 1
ATOM 769 C C . GLY A 1 99 ? -8.776 -7.843 5.579 1.00 85.56 99 GLY A C 1
ATOM 770 O O . GLY A 1 99 ? -9.730 -7.083 5.358 1.00 85.56 99 GLY A O 1
ATOM 771 N N . PRO A 1 100 ? -8.961 -9.071 6.109 1.00 88.19 100 PRO A N 1
ATOM 772 C CA . PRO A 1 100 ? -10.280 -9.575 6.496 1.00 88.19 100 PRO A CA 1
ATOM 773 C C . PRO A 1 100 ? -10.934 -8.737 7.601 1.00 88.19 100 PRO A C 1
ATOM 775 O O . PRO A 1 100 ? -12.075 -8.302 7.449 1.00 88.19 100 PRO A O 1
ATOM 778 N N . THR A 1 101 ? -10.191 -8.435 8.666 1.00 90.75 101 THR A N 1
ATOM 779 C CA . THR A 1 101 ? -10.654 -7.646 9.817 1.00 90.75 101 THR A CA 1
ATOM 780 C C . THR A 1 101 ? -10.988 -6.202 9.428 1.00 90.75 101 THR A C 1
ATOM 782 O O . THR A 1 101 ? -12.028 -5.674 9.819 1.00 90.75 101 THR A O 1
ATOM 785 N N . VAL A 1 102 ? -10.177 -5.582 8.563 1.00 87.62 102 VAL A N 1
ATOM 786 C CA . VAL A 1 102 ? -10.449 -4.264 7.965 1.00 87.62 102 VAL A CA 1
ATOM 787 C C . VAL A 1 102 ? -11.770 -4.276 7.200 1.00 87.62 102 VAL A C 1
ATOM 789 O O . VAL A 1 102 ? -12.564 -3.348 7.341 1.00 87.62 102 VAL A O 1
ATOM 792 N N . SER A 1 103 ? -12.027 -5.327 6.421 1.00 84.81 103 SER A N 1
ATOM 793 C CA . SER A 1 103 ? -13.271 -5.457 5.656 1.00 84.81 103 SER A CA 1
ATOM 794 C C . SER A 1 103 ? -14.475 -5.680 6.576 1.00 84.81 103 SER A C 1
ATOM 796 O O . SER A 1 103 ? -15.496 -5.016 6.421 1.00 84.81 103 SER A O 1
ATOM 798 N N . GLN A 1 104 ? -14.345 -6.559 7.574 1.00 88.75 104 GLN A N 1
ATOM 799 C CA . GLN A 1 104 ? -15.406 -6.884 8.532 1.00 88.75 104 GLN A CA 1
ATOM 800 C C . GLN A 1 104 ? -15.834 -5.674 9.371 1.00 88.75 104 GLN A C 1
ATOM 802 O O . GLN A 1 104 ? -17.024 -5.460 9.593 1.00 88.75 104 GLN A O 1
ATOM 807 N N . LEU A 1 105 ? -14.871 -4.877 9.834 1.00 88.50 105 LEU A N 1
ATOM 808 C CA . LEU A 1 105 ? -15.123 -3.679 10.641 1.00 88.50 105 LEU A CA 1
ATOM 809 C C . LEU A 1 105 ? -15.402 -2.441 9.779 1.00 88.50 105 LEU A C 1
ATOM 811 O O . LEU A 1 105 ? -15.703 -1.365 10.302 1.00 88.50 105 LEU A O 1
ATOM 815 N N . GLY A 1 106 ? -15.301 -2.599 8.455 1.00 84.62 106 GLY A N 1
ATOM 816 C CA . GLY A 1 106 ? -15.492 -1.556 7.462 1.00 84.62 106 GLY A CA 1
ATOM 817 C C . GLY A 1 106 ? -14.540 -0.378 7.650 1.00 84.62 106 GLY A C 1
ATOM 818 O O . GLY A 1 106 ? -14.969 0.766 7.536 1.00 84.62 106 GLY A O 1
ATOM 819 N N . CYS A 1 107 ? -13.277 -0.683 7.951 1.00 84.94 107 CYS A N 1
ATOM 820 C CA . CYS A 1 107 ? -12.165 0.259 8.066 1.00 84.94 107 CYS A CA 1
ATOM 821 C C . CYS A 1 107 ? -11.426 0.491 6.735 1.00 84.94 107 CYS A C 1
ATOM 823 O O . CYS A 1 107 ? -10.435 1.212 6.707 1.00 84.94 107 CYS A O 1
ATOM 825 N N . GLY A 1 108 ? -11.892 -0.111 5.633 1.00 77.19 108 GLY A N 1
ATOM 826 C CA . GLY A 1 108 ? -11.382 0.134 4.275 1.00 77.19 108 GLY A CA 1
ATOM 827 C C . GLY A 1 108 ? -11.961 1.388 3.603 1.00 77.19 108 GLY A C 1
ATOM 828 O O . GLY A 1 108 ? -11.627 1.681 2.457 1.00 77.19 108 GLY A O 1
ATOM 829 N N . THR A 1 109 ? -12.831 2.123 4.298 1.00 70.12 109 THR A N 1
ATOM 830 C CA . THR A 1 109 ? -13.546 3.295 3.775 1.00 70.12 109 THR A CA 1
ATOM 831 C C . THR A 1 109 ? -12.652 4.521 3.626 1.00 70.12 109 THR A C 1
ATOM 833 O O . THR A 1 109 ? -11.722 4.736 4.407 1.00 70.12 109 THR A O 1
ATOM 836 N N . LEU A 1 110 ? -12.977 5.374 2.655 1.00 61.03 110 LEU A N 1
ATOM 837 C CA . LEU A 1 110 ? -12.345 6.678 2.502 1.00 61.03 110 LEU A CA 1
ATOM 838 C C . LEU A 1 110 ? -12.906 7.632 3.549 1.00 61.03 110 LEU A C 1
ATOM 840 O O . LEU A 1 110 ? -14.110 7.791 3.691 1.00 61.03 110 LEU A O 1
ATOM 844 N N . THR A 1 111 ? -12.013 8.344 4.234 1.00 55.44 111 THR A N 1
ATOM 845 C CA . THR A 1 111 ? -12.350 9.552 5.008 1.00 55.44 111 THR A CA 1
ATOM 846 C C . THR A 1 111 ? -13.529 9.414 5.983 1.00 55.44 111 THR A C 1
ATOM 848 O O . THR A 1 111 ? -14.625 9.896 5.704 1.00 55.44 111 THR A O 1
ATOM 851 N N . PRO A 1 112 ? -13.303 8.896 7.202 1.00 50.53 112 PRO A N 1
ATOM 852 C CA . PRO A 1 112 ? -14.239 9.117 8.299 1.00 50.53 112 PRO A CA 1
ATOM 853 C C . PRO A 1 112 ? -14.001 10.461 9.009 1.00 50.53 112 PRO A C 1
ATOM 855 O O . PRO A 1 112 ? -14.842 10.887 9.799 1.00 50.53 112 PRO A O 1
ATOM 858 N N . HIS A 1 113 ? -12.873 11.144 8.767 1.00 51.53 113 HIS A N 1
ATOM 859 C CA . HIS A 1 113 ? -12.574 12.382 9.481 1.00 51.53 113 HIS A CA 1
ATOM 860 C C . HIS A 1 113 ? -13.395 13.549 8.919 1.00 51.53 113 HIS A C 1
ATOM 862 O O . HIS A 1 113 ? -13.235 13.945 7.764 1.00 51.53 113 HIS A O 1
ATOM 868 N N . SER A 1 114 ? -14.258 14.129 9.754 1.00 52.41 114 SER A N 1
ATOM 869 C CA . SER A 1 114 ? -15.040 15.332 9.438 1.00 52.41 114 SER A CA 1
ATOM 870 C C . SER A 1 114 ? -14.156 16.511 9.017 1.00 52.41 114 SER A C 1
ATOM 872 O O . SER A 1 114 ? -14.572 17.312 8.185 1.00 52.41 114 SER A O 1
ATOM 874 N N . ALA A 1 115 ? -12.907 16.563 9.493 1.00 49.50 115 ALA A N 1
ATOM 875 C CA . ALA A 1 115 ? -11.903 17.542 9.070 1.00 49.50 115 ALA A CA 1
ATOM 876 C C . ALA A 1 115 ? -11.481 17.420 7.588 1.00 49.50 115 ALA A C 1
ATOM 878 O O . ALA A 1 115 ? -10.807 18.305 7.064 1.00 49.50 115 ALA A O 1
ATOM 879 N N . HIS A 1 116 ? -11.864 16.338 6.903 1.00 50.22 116 HIS A N 1
ATOM 880 C CA . HIS A 1 116 ? -11.553 16.082 5.495 1.00 50.22 116 HIS A CA 1
ATOM 881 C C . HIS A 1 116 ? -12.793 16.080 4.589 1.00 50.22 116 HIS A C 1
ATOM 883 O O . HIS A 1 116 ? -12.680 15.784 3.397 1.00 50.22 116 HIS A O 1
ATOM 889 N N . GLN A 1 117 ? -13.974 16.450 5.106 1.00 48.66 117 GLN A N 1
ATOM 890 C CA . GLN A 1 117 ? -15.154 16.653 4.263 1.00 48.66 117 GLN A CA 1
ATOM 891 C C . GLN A 1 117 ? -14.862 17.701 3.180 1.00 48.66 117 GLN A C 1
ATOM 893 O O . GLN A 1 117 ? -14.487 18.835 3.464 1.00 48.66 117 GLN A O 1
ATOM 898 N N . GLY A 1 118 ? -15.040 17.316 1.914 1.00 48.50 118 GLY A N 1
ATOM 899 C CA . GLY A 1 118 ? -14.793 18.194 0.768 1.00 48.50 118 GLY A CA 1
ATOM 900 C C . GLY A 1 118 ? -13.341 18.237 0.277 1.00 48.50 118 GLY A C 1
ATOM 901 O O . GLY A 1 118 ? -13.078 18.903 -0.725 1.00 48.50 118 GLY A O 1
ATOM 902 N N . VAL A 1 119 ? -12.419 17.503 0.912 1.00 47.28 119 VAL A N 1
ATOM 903 C CA . VAL A 1 119 ? -11.006 17.409 0.514 1.00 47.28 119 VAL A CA 1
ATOM 904 C C . VAL A 1 119 ? -10.725 16.024 -0.069 1.00 47.28 119 VAL A C 1
ATOM 906 O O . VAL A 1 119 ? -11.065 15.001 0.519 1.00 47.28 119 VAL A O 1
ATOM 909 N N . LYS A 1 120 ? -10.083 15.972 -1.242 1.00 51.88 120 LYS A N 1
ATOM 910 C CA . LYS A 1 120 ? -9.648 14.713 -1.864 1.00 51.88 120 LYS A CA 1
ATOM 911 C C . LYS A 1 120 ? -8.401 14.197 -1.139 1.00 51.88 120 LYS A C 1
ATOM 913 O O . LYS A 1 120 ? -7.284 14.489 -1.559 1.00 51.88 120 LYS A O 1
ATOM 918 N N . VAL A 1 121 ? -8.589 13.461 -0.048 1.00 54.34 121 VAL A N 1
ATOM 919 C CA . VAL A 1 121 ? -7.487 12.805 0.669 1.00 54.34 121 VAL A CA 1
ATOM 920 C C . VAL A 1 121 ? -7.169 11.470 -0.024 1.00 54.34 121 VAL A C 1
ATOM 922 O O . VAL A 1 121 ? -8.092 10.702 -0.307 1.00 54.34 121 VAL A O 1
ATOM 925 N N . PRO A 1 122 ? -5.900 11.182 -0.371 1.00 57.09 122 PRO A N 1
ATOM 926 C CA . PRO A 1 122 ? -5.510 9.879 -0.906 1.00 57.09 122 PRO A CA 1
ATOM 927 C C . PRO A 1 122 ? -5.858 8.752 0.074 1.00 57.09 122 PRO A C 1
ATOM 929 O O . PRO A 1 122 ? -5.760 8.942 1.281 1.00 57.09 122 PRO A O 1
ATOM 932 N N . HIS A 1 123 ? -6.195 7.556 -0.425 1.00 56.69 123 HIS A N 1
ATOM 933 C CA . HIS A 1 123 ? -6.261 6.379 0.447 1.00 56.69 123 HIS A CA 1
ATOM 934 C C . HIS A 1 123 ? -4.893 6.152 1.095 1.00 56.69 123 HIS A C 1
ATOM 936 O O . HIS A 1 123 ? -3.916 5.887 0.380 1.00 56.69 123 HIS A O 1
ATOM 942 N N . THR A 1 124 ? -4.857 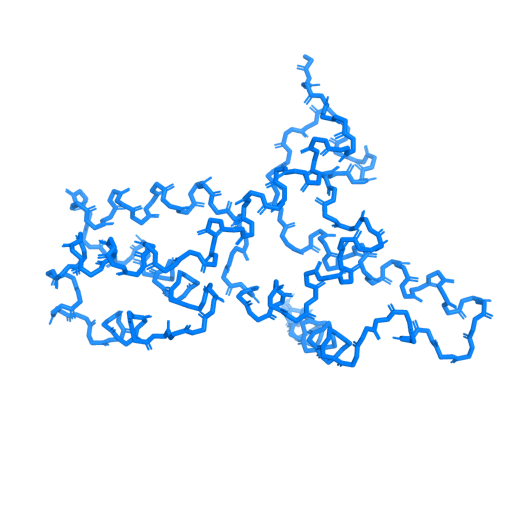6.192 2.421 1.00 64.25 124 THR A N 1
ATOM 943 C CA . THR A 1 124 ? -3.730 5.714 3.214 1.00 64.25 124 THR A CA 1
ATOM 944 C C . THR A 1 124 ? -4.188 4.511 4.030 1.00 64.25 124 THR A C 1
ATOM 946 O O . THR A 1 124 ? -5.342 4.397 4.442 1.00 64.25 124 THR A O 1
ATOM 949 N N . GLN A 1 125 ? -3.294 3.565 4.219 1.00 65.81 125 GLN A N 1
ATOM 950 C CA . GLN A 1 125 ? -3.476 2.405 5.074 1.00 65.81 125 GLN A CA 1
ATOM 951 C C . GLN A 1 125 ? -3.347 2.781 6.559 1.00 65.81 125 GLN A C 1
ATOM 953 O O . GLN A 1 125 ? -3.947 2.121 7.401 1.00 65.81 125 GLN A O 1
ATOM 958 N N . GLY A 1 126 ? -2.669 3.883 6.888 1.00 73.94 126 GLY A N 1
ATOM 959 C CA . GLY A 1 126 ? -2.649 4.500 8.211 1.00 73.94 126 GLY A CA 1
ATOM 960 C C . GLY A 1 126 ? -4.048 4.890 8.687 1.00 73.94 126 GLY A C 1
ATOM 961 O O . GLY A 1 126 ? -4.363 4.687 9.853 1.00 73.94 126 GLY A O 1
ATOM 962 N N . MET A 1 127 ? -4.936 5.322 7.785 1.00 77.81 127 MET A N 1
ATOM 963 C CA . MET A 1 127 ? -6.347 5.552 8.125 1.00 77.81 127 MET A CA 1
ATOM 964 C C . MET A 1 127 ? -7.089 4.251 8.460 1.00 77.81 127 MET A C 1
ATOM 966 O O . MET A 1 127 ? -7.940 4.235 9.350 1.00 77.81 127 MET A O 1
ATOM 970 N N . ALA A 1 128 ? -6.765 3.149 7.776 1.00 82.19 128 ALA A N 1
ATOM 971 C CA . ALA A 1 128 ? -7.330 1.845 8.113 1.00 82.19 128 ALA A CA 1
ATOM 972 C C . ALA A 1 128 ? -6.844 1.387 9.498 1.00 82.19 128 ALA A C 1
ATOM 974 O O . ALA A 1 128 ? -7.653 0.927 10.302 1.00 82.19 128 ALA A O 1
ATOM 975 N N . LEU A 1 129 ? -5.556 1.577 9.810 1.00 84.62 129 LEU A N 1
ATOM 976 C CA . LEU A 1 129 ? -4.993 1.310 11.137 1.00 84.62 129 LEU A CA 1
ATOM 977 C C . LEU A 1 129 ? -5.651 2.174 12.226 1.00 84.62 129 LEU A C 1
ATOM 979 O O . LEU A 1 129 ? -6.080 1.643 13.246 1.00 84.62 129 LEU A O 1
ATOM 983 N N . GLU A 1 130 ? -5.799 3.480 12.002 1.00 83.69 130 GLU A N 1
ATOM 984 C CA . GLU A 1 130 ? -6.459 4.400 12.937 1.00 83.69 130 GLU A CA 1
ATOM 985 C C . GLU A 1 130 ? -7.919 3.999 13.197 1.00 83.69 130 GLU A C 1
ATOM 987 O O . GLU A 1 130 ? -8.393 4.019 14.338 1.00 83.69 130 GLU A O 1
ATOM 992 N N . CYS A 1 131 ? -8.634 3.574 12.152 1.00 86.50 131 CYS A N 1
ATOM 993 C CA . CYS A 1 131 ? -9.979 3.032 12.296 1.00 86.50 131 CYS A CA 1
ATOM 994 C C . CYS A 1 131 ? -9.989 1.764 13.160 1.00 86.50 131 CYS A C 1
ATOM 996 O O . CYS A 1 131 ? -10.812 1.670 14.073 1.00 86.50 131 CYS A O 1
ATOM 998 N N . LEU A 1 132 ? -9.068 0.817 12.935 1.00 89.19 132 LEU A N 1
ATOM 999 C CA . LEU A 1 132 ? -8.955 -0.390 13.763 1.00 89.19 132 LEU A CA 1
ATOM 1000 C C . LEU A 1 132 ? -8.686 -0.037 15.232 1.00 89.19 132 LEU A C 1
ATOM 1002 O O . LEU A 1 132 ? -9.381 -0.540 16.115 1.00 89.19 132 LEU A O 1
ATOM 1006 N N . ILE A 1 133 ? -7.748 0.876 15.499 1.00 88.69 133 ILE A N 1
ATOM 1007 C CA . ILE A 1 133 ? -7.452 1.371 16.853 1.00 88.69 133 ILE A CA 1
ATOM 1008 C C . ILE A 1 133 ? -8.704 2.004 17.474 1.00 88.69 133 ILE A C 1
ATOM 1010 O O . ILE A 1 133 ? -9.054 1.712 18.617 1.00 88.69 133 ILE A O 1
ATOM 1014 N N . SER A 1 134 ? -9.441 2.808 16.708 1.00 89.12 134 SER A N 1
ATOM 1015 C CA . SER A 1 134 ? -10.691 3.425 17.161 1.00 89.12 134 SER A CA 1
ATOM 1016 C C . SER A 1 134 ? -11.765 2.392 17.521 1.00 89.12 134 SER A C 1
ATOM 1018 O O . SER A 1 134 ? -12.513 2.601 18.477 1.00 89.12 134 SER A O 1
ATOM 1020 N N . GLN A 1 135 ? -11.856 1.275 16.789 1.00 91.00 135 GLN A N 1
ATOM 1021 C CA . GLN A 1 135 ? -12.758 0.168 17.130 1.00 91.00 135 GLN A CA 1
ATOM 1022 C C . GLN A 1 135 ? -12.321 -0.527 18.426 1.00 91.00 135 GLN A C 1
ATOM 1024 O O . GLN A 1 135 ? -13.158 -0.764 19.293 1.00 91.00 135 GLN A O 1
ATOM 1029 N N . VAL A 1 136 ? -11.018 -0.763 18.617 1.00 91.69 136 VAL A N 1
ATOM 1030 C CA . VAL A 1 136 ? -10.450 -1.324 19.862 1.00 91.69 136 VAL A CA 1
ATOM 1031 C C . VAL A 1 136 ? -10.747 -0.434 21.069 1.00 91.69 136 VAL A C 1
ATOM 1033 O O . VAL A 1 136 ? -11.197 -0.926 22.103 1.00 91.69 136 VAL A O 1
ATOM 1036 N N . VAL A 1 137 ? -10.582 0.884 20.935 1.00 90.44 137 VAL A N 1
ATOM 1037 C CA . VAL A 1 137 ? -10.895 1.858 21.997 1.00 90.44 137 VAL A CA 1
ATOM 1038 C C . VAL A 1 137 ? -12.393 1.914 22.313 1.00 90.44 137 VAL A C 1
ATOM 1040 O O . VAL A 1 137 ? -12.778 2.176 23.451 1.00 90.44 137 VAL A O 1
ATOM 1043 N N . LYS A 1 138 ? -13.271 1.687 21.333 1.00 89.62 138 LYS A N 1
ATOM 1044 C CA . LYS A 1 138 ? -14.714 1.575 21.596 1.00 89.62 138 LYS A CA 1
ATOM 1045 C C . LYS A 1 138 ? -15.037 0.270 22.317 1.00 89.62 138 LYS A C 1
ATOM 1047 O O . LYS A 1 138 ? -15.744 0.296 23.319 1.00 89.62 138 LYS A O 1
ATOM 1052 N N . HIS A 1 139 ? -14.467 -0.841 21.856 1.00 91.38 139 HIS A N 1
ATOM 1053 C CA . HIS A 1 139 ? -14.690 -2.175 22.415 1.00 91.38 139 HIS A CA 1
ATOM 1054 C C . HIS A 1 139 ? -14.179 -2.315 23.853 1.00 91.38 139 HIS A C 1
ATOM 1056 O O . HIS A 1 139 ? -14.769 -3.045 24.647 1.00 91.38 139 HIS A O 1
ATOM 1062 N N . SER A 1 140 ? -13.142 -1.559 24.233 1.00 89.19 140 SER A N 1
ATOM 1063 C CA . SER A 1 140 ? -12.632 -1.515 25.615 1.00 89.19 140 SER A CA 1
ATOM 1064 C C . SER A 1 140 ? -13.630 -0.978 26.636 1.00 89.19 140 SER A C 1
ATOM 1066 O O . SER A 1 140 ? -13.489 -1.247 27.826 1.00 89.19 140 SER A O 1
ATOM 1068 N N . LYS A 1 141 ? -14.661 -0.254 26.188 1.00 88.88 141 LYS A N 1
ATOM 1069 C CA . LYS A 1 141 ? -15.744 0.220 27.057 1.00 88.88 141 LYS A CA 1
ATOM 1070 C C . LYS A 1 141 ? -16.764 -0.875 27.377 1.00 88.88 141 LYS A C 1
ATOM 1072 O O . LYS A 1 141 ? -17.513 -0.730 28.336 1.00 88.88 141 LYS A O 1
ATOM 1077 N N . GLU A 1 142 ? -16.803 -1.948 26.586 1.00 86.88 142 GLU A N 1
ATOM 1078 C CA . GLU A 1 142 ? -17.836 -2.991 26.652 1.00 86.88 142 GLU A CA 1
ATOM 1079 C C . GLU A 1 142 ? -17.287 -4.370 27.049 1.00 86.88 142 GLU A C 1
ATOM 1081 O O . GLU A 1 142 ? -18.026 -5.202 27.581 1.00 86.88 142 GLU A O 1
ATOM 1086 N N . LYS A 1 143 ? -16.003 -4.642 26.787 1.00 85.62 143 LYS A N 1
ATOM 1087 C CA . LYS A 1 143 ? -15.365 -5.947 27.007 1.00 85.62 143 LYS A CA 1
ATOM 1088 C C . LYS A 1 143 ? -14.062 -5.817 27.788 1.00 85.62 143 LYS A C 1
ATOM 1090 O O . LYS A 1 143 ? -13.319 -4.857 27.627 1.00 85.62 143 LYS A O 1
ATOM 1095 N N . SER A 1 144 ? -13.759 -6.846 28.582 1.00 82.81 144 SER A N 1
ATOM 1096 C CA . SER A 1 144 ? -12.502 -6.949 29.335 1.00 82.81 144 SER A CA 1
ATOM 1097 C C . SER A 1 144 ? -11.281 -7.167 28.440 1.00 82.81 144 SER A C 1
ATOM 1099 O O . SER A 1 144 ? -10.196 -6.710 28.783 1.00 82.81 144 SER A O 1
ATOM 1101 N N . ASP A 1 145 ? -11.448 -7.853 27.303 1.00 89.00 145 ASP A N 1
ATOM 1102 C CA . ASP A 1 145 ? -10.416 -7.974 26.268 1.00 89.00 145 ASP A CA 1
ATOM 1103 C C . ASP A 1 145 ? -10.793 -7.127 25.038 1.00 89.00 145 ASP A C 1
ATOM 1105 O O . ASP A 1 145 ? -11.557 -7.591 24.180 1.00 89.00 145 ASP A O 1
ATOM 1109 N N . PRO A 1 146 ? -10.274 -5.891 24.926 1.00 86.50 146 PRO A N 1
ATOM 1110 C CA . PRO A 1 146 ? -10.581 -4.996 23.815 1.00 86.50 146 PRO A CA 1
ATOM 1111 C C . PRO A 1 146 ? -9.980 -5.440 22.480 1.00 86.50 146 PRO A C 1
ATOM 1113 O O . PRO A 1 146 ? -10.453 -5.016 21.431 1.00 86.50 146 PRO A O 1
ATOM 1116 N N . LEU A 1 147 ? -8.958 -6.297 22.488 1.00 89.75 147 LEU A N 1
ATOM 1117 C CA . LEU A 1 147 ? -8.298 -6.759 21.265 1.00 89.75 147 LEU A CA 1
ATOM 1118 C C . LEU A 1 147 ? -8.969 -8.001 20.673 1.00 89.75 147 LEU A C 1
ATOM 1120 O O . LEU A 1 147 ? -8.616 -8.405 19.571 1.00 89.75 147 LEU A O 1
ATOM 1124 N N . SER A 1 148 ? -9.959 -8.571 21.365 1.00 91.50 148 SER A N 1
ATOM 1125 C CA . SER A 1 148 ? -10.719 -9.745 20.914 1.00 91.50 148 SER A CA 1
ATOM 1126 C C . SER A 1 148 ? -11.479 -9.547 19.596 1.00 91.50 148 SER A C 1
ATOM 1128 O O . SER A 1 148 ? -11.869 -10.528 18.968 1.00 91.50 148 SER A O 1
ATOM 1130 N N . LEU A 1 149 ? -11.688 -8.298 19.164 1.00 91.75 149 LEU A N 1
ATOM 1131 C CA . LEU A 1 149 ? -12.297 -7.977 17.868 1.00 91.75 149 LEU A CA 1
ATOM 1132 C C . LEU A 1 149 ? -11.328 -8.131 16.683 1.00 91.75 149 LEU A C 1
ATOM 1134 O O . LEU A 1 149 ? -11.771 -8.136 15.536 1.00 91.75 149 LEU A O 1
ATOM 1138 N N . LEU A 1 150 ? -10.024 -8.226 16.955 1.00 93.38 150 LEU A N 1
ATOM 1139 C CA . LEU A 1 150 ? -8.983 -8.463 15.963 1.00 93.38 150 LEU A CA 1
ATOM 1140 C C . LEU A 1 150 ? -8.600 -9.944 15.992 1.00 93.38 150 LEU A C 1
ATOM 1142 O O . LEU A 1 150 ? -8.371 -10.516 17.061 1.00 93.38 150 LEU A O 1
ATOM 1146 N N . ASP A 1 151 ? -8.465 -10.563 14.822 1.00 91.62 151 ASP A N 1
ATOM 1147 C CA . ASP A 1 151 ? -7.859 -11.889 14.735 1.00 91.62 151 ASP A CA 1
ATOM 1148 C C . ASP A 1 151 ? -6.405 -11.865 15.269 1.00 91.62 151 ASP A C 1
ATOM 1150 O O . ASP A 1 151 ? -5.762 -10.811 15.257 1.00 91.62 151 ASP A O 1
ATOM 1154 N N . PRO A 1 152 ? -5.842 -12.996 15.740 1.00 93.25 152 PRO A N 1
ATOM 1155 C CA . PRO A 1 152 ? -4.520 -13.004 16.372 1.00 93.25 152 PRO A CA 1
ATOM 1156 C C . PRO A 1 152 ? -3.395 -12.450 15.488 1.00 93.25 152 PRO A C 1
ATOM 1158 O O . PRO A 1 152 ? -2.493 -11.773 15.987 1.00 93.25 152 PRO A O 1
ATOM 1161 N N . THR A 1 153 ? -3.448 -12.715 14.179 1.00 92.75 153 THR A N 1
ATOM 1162 C CA . THR A 1 153 ? -2.439 -12.242 13.226 1.00 92.75 153 THR A CA 1
ATOM 1163 C C . THR A 1 153 ? -2.526 -10.737 13.003 1.00 92.75 153 THR A C 1
ATOM 1165 O O . THR A 1 153 ? -1.495 -10.062 13.029 1.00 92.75 153 THR A O 1
ATOM 1168 N N . CYS A 1 154 ? -3.735 -10.196 12.863 1.00 92.44 154 CYS A N 1
ATOM 1169 C CA . CYS A 1 154 ? -3.959 -8.765 12.757 1.00 92.44 154 CYS A CA 1
ATOM 1170 C C . CYS A 1 154 ? -3.650 -8.046 14.068 1.00 92.44 154 CYS A C 1
ATOM 1172 O O . CYS A 1 154 ? -2.990 -7.014 14.051 1.00 92.44 154 CYS A O 1
ATOM 1174 N N . ARG A 1 155 ? -4.044 -8.607 15.217 1.00 94.00 155 ARG A N 1
ATOM 1175 C CA . ARG A 1 155 ? -3.719 -8.064 16.542 1.00 94.00 155 ARG A CA 1
ATOM 1176 C C . ARG A 1 155 ? -2.217 -7.855 16.694 1.00 94.00 155 ARG A C 1
ATOM 1178 O O . ARG A 1 155 ? -1.793 -6.777 17.093 1.00 94.00 155 ARG A O 1
ATOM 1185 N N . HIS A 1 156 ? -1.419 -8.874 16.379 1.00 92.81 156 HIS A N 1
ATOM 1186 C CA . HIS A 1 156 ? 0.035 -8.772 16.470 1.00 92.81 156 HIS A CA 1
ATOM 1187 C C . HIS A 1 156 ? 0.594 -7.693 15.532 1.00 92.81 156 HIS A C 1
ATOM 1189 O O . HIS A 1 156 ? 1.459 -6.918 15.929 1.00 92.81 156 HIS A O 1
ATOM 1195 N N . GLU A 1 157 ? 0.076 -7.605 14.306 1.00 89.44 157 GLU A N 1
ATOM 1196 C CA . GLU A 1 157 ? 0.513 -6.594 13.342 1.00 89.44 157 GLU A CA 1
ATOM 1197 C C . GLU A 1 157 ? 0.124 -5.169 13.745 1.00 89.44 157 GLU A C 1
ATOM 1199 O O . GLU A 1 157 ? 0.946 -4.265 13.634 1.00 89.44 157 GLU A O 1
ATOM 1204 N N . VAL A 1 158 ? -1.093 -4.965 14.253 1.00 89.38 158 VAL A N 1
ATOM 1205 C CA . VAL A 1 158 ? -1.548 -3.672 14.782 1.00 89.38 158 VAL A CA 1
ATOM 1206 C C . VAL A 1 158 ? -0.652 -3.235 15.936 1.00 89.38 158 VAL A C 1
ATOM 1208 O O . VAL A 1 158 ? -0.203 -2.095 15.936 1.00 89.38 158 VAL A O 1
ATOM 1211 N N . MET A 1 159 ? -0.328 -4.133 16.873 1.00 88.75 159 MET A N 1
ATOM 1212 C CA . MET A 1 159 ? 0.587 -3.812 17.975 1.00 88.75 159 MET A CA 1
ATOM 1213 C C . MET A 1 159 ? 1.985 -3.436 17.468 1.00 88.75 159 MET A C 1
ATOM 1215 O O . MET A 1 159 ? 2.499 -2.398 17.864 1.00 88.75 159 MET A O 1
ATOM 1219 N N . ARG A 1 160 ? 2.551 -4.204 16.525 1.00 87.75 160 ARG A N 1
ATOM 1220 C CA . ARG A 1 160 ? 3.850 -3.899 15.895 1.00 87.75 160 ARG A CA 1
ATOM 1221 C C . ARG A 1 160 ? 3.878 -2.504 15.265 1.00 87.75 160 ARG A C 1
ATOM 1223 O O . ARG A 1 160 ? 4.876 -1.797 15.363 1.00 87.75 160 ARG A O 1
ATOM 1230 N N 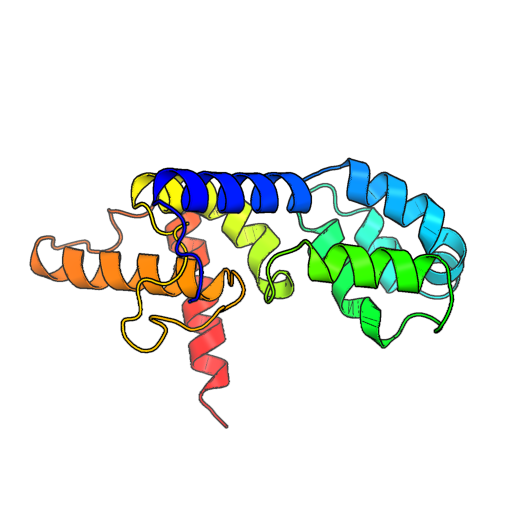. LEU A 1 161 ? 2.803 -2.124 14.572 1.00 83.69 161 LEU A N 1
ATOM 1231 C CA . LEU A 1 161 ? 2.701 -0.818 13.918 1.00 83.69 161 LEU A CA 1
ATOM 1232 C C . LEU A 1 161 ? 2.507 0.318 14.924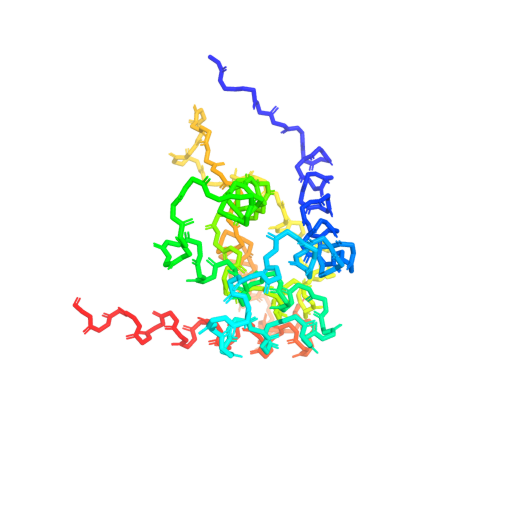 1.00 83.69 161 LEU A C 1
ATOM 1234 O O . LEU A 1 161 ? 3.077 1.386 14.733 1.00 83.69 161 LEU A O 1
ATOM 1238 N N . VAL A 1 162 ? 1.737 0.091 15.991 1.00 83.12 162 VAL A N 1
ATOM 1239 C CA . VAL A 1 162 ? 1.575 1.064 17.081 1.00 83.12 162 VAL A CA 1
ATOM 1240 C C . VAL A 1 162 ? 2.905 1.298 17.799 1.00 83.12 162 VAL A C 1
ATOM 1242 O O . VAL A 1 162 ? 3.253 2.450 18.019 1.00 83.12 162 VAL A O 1
ATOM 1245 N N . GLU A 1 163 ? 3.667 0.242 18.095 1.00 82.44 163 GLU A N 1
ATOM 1246 C CA . GLU A 1 163 ? 5.009 0.344 18.693 1.00 82.44 163 GLU A CA 1
ATOM 1247 C C . GLU A 1 163 ? 5.955 1.176 17.812 1.00 82.44 163 GLU A C 1
ATOM 1249 O O . GLU A 1 163 ? 6.564 2.137 18.278 1.00 82.44 163 GLU A O 1
ATOM 1254 N N . MET A 1 164 ? 5.993 0.882 16.508 1.00 77.06 164 MET A N 1
ATOM 1255 C CA . MET A 1 164 ? 6.797 1.641 15.543 1.00 77.06 164 MET A CA 1
ATOM 1256 C C . MET A 1 164 ? 6.400 3.122 15.491 1.00 77.06 164 MET A C 1
ATOM 1258 O O . MET A 1 164 ? 7.266 3.987 15.428 1.00 77.06 164 MET A O 1
ATOM 1262 N N . GLN A 1 165 ? 5.099 3.424 15.546 1.00 69.88 165 GLN A N 1
ATOM 1263 C CA . GLN A 1 165 ? 4.619 4.805 15.576 1.00 69.88 165 GLN A CA 1
ATOM 1264 C C . GLN A 1 165 ? 4.975 5.514 16.882 1.00 69.88 165 GLN A C 1
ATOM 1266 O O . GLN A 1 165 ? 5.293 6.696 16.838 1.00 69.88 165 GLN A O 1
ATOM 1271 N N . THR A 1 166 ? 4.932 4.834 18.033 1.00 69.12 166 THR A N 1
ATOM 1272 C CA . THR A 1 166 ? 5.314 5.444 19.317 1.00 69.12 166 THR A CA 1
ATOM 1273 C C . THR A 1 166 ? 6.794 5.808 19.379 1.00 69.12 166 THR A C 1
ATOM 1275 O O . THR A 1 166 ? 7.121 6.844 19.953 1.00 69.12 166 THR A O 1
ATOM 1278 N N . ASP A 1 167 ? 7.662 5.023 18.737 1.00 59.44 167 ASP A N 1
ATOM 1279 C CA . ASP A 1 167 ? 9.100 5.305 18.673 1.00 59.44 167 ASP A CA 1
ATOM 1280 C C . ASP A 1 167 ? 9.417 6.547 17.811 1.00 59.44 167 ASP A C 1
ATOM 1282 O O . ASP A 1 167 ? 10.354 7.287 18.116 1.00 59.44 167 ASP A O 1
ATOM 1286 N N . ASP A 1 168 ? 8.596 6.839 16.793 1.00 55.91 168 ASP A N 1
ATOM 1287 C CA . ASP A 1 168 ? 8.727 8.030 15.935 1.00 55.91 168 ASP A CA 1
ATOM 1288 C C . ASP A 1 168 ? 8.319 9.348 16.639 1.00 55.91 168 ASP A C 1
ATOM 1290 O O . ASP A 1 168 ? 8.700 10.430 16.190 1.00 55.91 168 ASP A O 1
ATOM 1294 N N . PHE A 1 169 ? 7.585 9.300 17.763 1.00 49.72 169 PHE A N 1
ATOM 1295 C CA . PHE A 1 169 ? 7.191 10.493 18.542 1.00 49.72 169 PHE A CA 1
ATOM 1296 C C . PHE A 1 169 ? 8.309 11.047 19.453 1.00 49.72 169 PHE A C 1
ATOM 1298 O O . PHE A 1 169 ? 8.079 12.003 20.195 1.00 49.72 169 PHE A O 1
ATOM 1305 N N . HIS A 1 170 ? 9.522 10.487 19.400 1.00 46.97 170 HIS A N 1
ATOM 1306 C CA . HIS A 1 170 ? 10.691 10.960 20.155 1.00 46.97 170 HIS A CA 1
ATOM 1307 C C . HIS A 1 170 ? 11.540 12.037 19.437 1.00 46.97 170 HIS A C 1
ATOM 1309 O O . HIS A 1 170 ? 12.733 12.158 19.728 1.00 46.97 170 HIS A O 1
ATOM 1315 N N . LEU A 1 171 ? 10.953 12.837 18.535 1.00 35.72 171 LEU A N 1
ATOM 1316 C CA . LEU A 1 171 ? 11.626 13.944 17.827 1.00 35.72 171 LEU A CA 1
ATOM 1317 C C . LEU A 1 171 ? 11.156 15.329 18.288 1.00 35.72 171 LEU A C 1
ATOM 1319 O O . LEU A 1 171 ? 9.939 15.607 18.204 1.00 35.72 171 LEU A O 1
#

pLDDT: mean 80.37, std 13.97, range [35.62, 95.5]

Foldseek 3Di:
DPDFDDLVVLLVLLVVQQCLLQDLVLLVVLCVQCVVVCVVPVQLVVLSVPNQGNSSLLSNLVCLVPPDPPGSNNVSSVVSCVSHAVASNLPSQQCVQCVVLLVVLSQSGPDPDPVCVVPPDTHHCVSSLVSLVVQLVVQVVPDPRSCVSGDPSNSVSSVVVVVVVVVVVPD

Secondary structure (DSSP, 8-state):
---PPPHHHHHHHHHHHHHHHH-HHHHHHHHHHTHHHHHH-HHHHHHTT--STTHHHHHHHTTTTTSPTTSHHHHHHHHHHHHS-TTGGG-HHHHHHHHHHHHHTT-SSS---GGGTTS-PPP-HHHHHHHHHHHHHHHTTT-S-GGGGS-HHHHHHHHHHHHHHHHHT--